Protein AF-A0A962RRS4-F1 (afdb_monomer_lite)

Structure (mmCIF, N/CA/C/O backbone):
data_AF-A0A962RRS4-F1
#
_entry.id   AF-A0A962RRS4-F1
#
loop_
_atom_site.group_PDB
_atom_site.id
_atom_site.type_symbol
_atom_site.label_atom_id
_atom_site.label_alt_id
_atom_site.label_comp_id
_atom_site.label_asym_id
_atom_site.label_entity_id
_atom_site.label_seq_id
_atom_site.pdbx_PDB_ins_code
_atom_site.Cartn_x
_atom_site.Cartn_y
_atom_site.Cartn_z
_atom_site.occupancy
_atom_site.B_iso_or_equiv
_atom_site.auth_seq_id
_atom_site.auth_comp_id
_atom_site.auth_asym_id
_atom_site.auth_atom_id
_atom_site.pdbx_PDB_model_num
ATOM 1 N N . ALA A 1 1 ? 8.622 -6.102 -24.754 1.00 60.25 1 ALA A N 1
ATOM 2 C CA . ALA A 1 1 ? 9.407 -7.177 -24.099 1.00 60.25 1 ALA A CA 1
ATOM 3 C C . ALA A 1 1 ? 9.214 -7.112 -22.580 1.00 60.25 1 ALA A C 1
ATOM 5 O O . ALA A 1 1 ? 8.835 -6.063 -22.080 1.00 60.25 1 ALA A O 1
ATOM 6 N N . VAL A 1 2 ? 9.498 -8.179 -21.816 1.00 66.81 2 VAL A N 1
ATOM 7 C CA . VAL A 1 2 ? 9.375 -8.185 -20.330 1.00 66.81 2 VAL A CA 1
ATOM 8 C C . VAL A 1 2 ? 10.160 -7.038 -19.661 1.00 66.81 2 VAL A C 1
ATOM 10 O O . VAL A 1 2 ? 9.786 -6.560 -18.593 1.00 66.81 2 VAL A O 1
ATOM 13 N N . LYS A 1 3 ? 11.238 -6.567 -20.302 1.00 73.94 3 LYS A N 1
ATOM 14 C CA . LYS A 1 3 ? 12.043 -5.425 -19.851 1.00 73.94 3 LYS A CA 1
ATOM 15 C C . LYS A 1 3 ? 11.255 -4.108 -19.821 1.00 73.94 3 LYS A C 1
ATOM 17 O O . LYS A 1 3 ? 11.404 -3.361 -18.860 1.00 73.94 3 LYS A O 1
ATOM 22 N N . ASP A 1 4 ? 10.403 -3.868 -20.813 1.00 84.94 4 ASP A N 1
ATOM 23 C CA . ASP A 1 4 ? 9.651 -2.613 -20.947 1.00 84.94 4 ASP A CA 1
ATOM 24 C C . ASP A 1 4 ? 8.581 -2.519 -19.854 1.00 84.94 4 ASP A C 1
ATOM 26 O O . ASP A 1 4 ? 8.489 -1.511 -19.161 1.00 84.94 4 ASP A O 1
ATOM 30 N N . ILE A 1 5 ? 7.892 -3.636 -19.589 1.00 85.81 5 ILE A N 1
ATOM 31 C CA . ILE A 1 5 ? 6.904 -3.754 -18.504 1.00 85.81 5 ILE A CA 1
ATOM 32 C C . ILE A 1 5 ? 7.557 -3.461 -17.148 1.00 85.81 5 ILE A C 1
ATOM 34 O O . ILE A 1 5 ? 7.016 -2.722 -16.334 1.00 85.81 5 ILE A O 1
ATOM 38 N N . ARG A 1 6 ? 8.761 -3.985 -16.883 1.00 87.94 6 ARG A N 1
ATOM 39 C CA . ARG A 1 6 ? 9.458 -3.709 -15.613 1.00 87.94 6 ARG A CA 1
ATOM 40 C C . ARG A 1 6 ? 9.825 -2.232 -15.451 1.00 87.94 6 ARG A C 1
ATOM 42 O O . ARG A 1 6 ? 9.772 -1.725 -14.332 1.00 87.94 6 ARG A O 1
ATOM 49 N N . GLN A 1 7 ? 10.212 -1.552 -16.531 1.00 92.12 7 GLN A 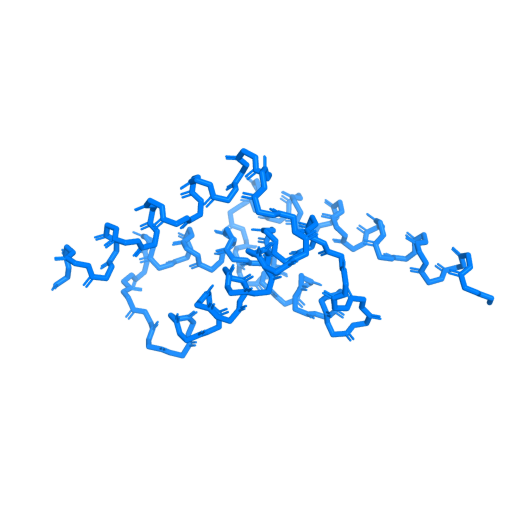N 1
ATOM 50 C CA . GLN A 1 7 ? 10.517 -0.118 -16.499 1.00 92.12 7 GLN A CA 1
ATOM 51 C C . GLN A 1 7 ? 9.258 0.721 -16.280 1.00 92.12 7 GLN A C 1
ATOM 53 O O . GLN A 1 7 ? 9.277 1.645 -15.468 1.00 92.12 7 GLN A O 1
ATOM 58 N N . GLU A 1 8 ? 8.164 0.363 -16.945 1.00 92.50 8 GLU A N 1
ATOM 59 C CA . GLU A 1 8 ? 6.859 0.988 -16.750 1.00 92.50 8 GLU A CA 1
ATOM 60 C C . GLU A 1 8 ? 6.391 0.846 -15.300 1.00 92.50 8 GLU A C 1
ATOM 62 O O . GLU A 1 8 ? 6.068 1.840 -14.655 1.00 92.50 8 GLU A O 1
ATOM 67 N N . ILE A 1 9 ? 6.487 -0.353 -14.725 1.00 93.44 9 ILE A N 1
ATOM 68 C CA . ILE A 1 9 ? 6.107 -0.608 -13.331 1.00 93.44 9 ILE A CA 1
ATOM 69 C C . ILE A 1 9 ? 7.004 0.145 -12.346 1.00 93.44 9 ILE A C 1
ATOM 71 O O . ILE A 1 9 ? 6.519 0.672 -11.345 1.00 93.44 9 ILE A O 1
ATOM 75 N N . ALA A 1 10 ? 8.305 0.259 -12.624 1.00 93.44 10 ALA A N 1
ATOM 76 C CA . ALA A 1 10 ? 9.197 1.093 -11.821 1.00 93.44 10 ALA A CA 1
ATOM 77 C C . ALA A 1 10 ? 8.806 2.580 -11.895 1.00 93.44 10 ALA A C 1
ATOM 79 O O . ALA A 1 10 ? 8.832 3.275 -10.876 1.00 93.44 10 ALA A O 1
ATOM 80 N N . SER A 1 11 ? 8.397 3.059 -13.072 1.00 94.88 11 SER A N 1
ATOM 81 C CA . SER A 1 11 ? 7.860 4.410 -13.243 1.00 94.88 11 SER A CA 1
ATOM 82 C C . SER A 1 11 ? 6.575 4.591 -12.434 1.00 94.88 11 SER A C 1
ATOM 84 O O . SER A 1 11 ? 6.511 5.472 -11.577 1.00 94.88 11 SER A O 1
ATOM 86 N N . MET A 1 12 ? 5.596 3.698 -12.592 1.00 95.94 12 MET A N 1
ATOM 87 C CA . MET A 1 12 ? 4.350 3.709 -11.820 1.00 95.94 12 MET A CA 1
ATOM 88 C C . MET A 1 12 ? 4.622 3.715 -10.313 1.00 95.94 12 MET A C 1
ATOM 90 O O . MET A 1 12 ? 4.032 4.514 -9.588 1.00 95.94 12 MET A O 1
ATOM 94 N N . ASN A 1 13 ? 5.580 2.915 -9.835 1.00 95.62 13 ASN A N 1
ATOM 95 C CA . ASN A 1 13 ? 5.978 2.915 -8.430 1.00 95.62 13 ASN A CA 1
ATOM 96 C C . ASN A 1 13 ? 6.448 4.299 -7.959 1.00 95.62 13 ASN A C 1
ATOM 98 O O . ASN A 1 13 ? 5.998 4.801 -6.929 1.00 95.62 13 ASN A O 1
ATOM 102 N N . ASN A 1 14 ? 7.346 4.929 -8.717 1.00 96.94 14 ASN A N 1
ATOM 103 C CA . ASN A 1 14 ? 7.887 6.245 -8.382 1.00 96.94 14 ASN A CA 1
ATOM 104 C C . ASN A 1 14 ? 6.796 7.323 -8.402 1.00 96.94 14 ASN A C 1
ATOM 106 O O . ASN A 1 14 ? 6.740 8.169 -7.506 1.00 96.94 14 ASN A O 1
ATOM 110 N N . HIS A 1 15 ? 5.901 7.264 -9.390 1.00 96.50 15 HIS A N 1
ATOM 111 C CA . HIS A 1 15 ? 4.747 8.150 -9.492 1.00 96.50 15 HIS A CA 1
ATOM 112 C C . HIS A 1 15 ? 3.797 7.976 -8.299 1.00 96.50 15 HIS A C 1
ATOM 114 O O . HIS A 1 15 ? 3.425 8.970 -7.677 1.00 96.50 15 HIS A O 1
ATOM 120 N N . GLY A 1 16 ? 3.462 6.744 -7.913 1.00 97.00 16 GLY A N 1
ATOM 121 C CA . GLY A 1 16 ? 2.621 6.476 -6.745 1.00 97.00 16 GLY A CA 1
ATOM 122 C C . GLY A 1 16 ? 3.251 6.973 -5.438 1.00 97.00 16 GLY A C 1
ATOM 123 O O . GLY A 1 16 ? 2.581 7.615 -4.629 1.00 97.00 16 GLY A O 1
ATOM 124 N N . VAL A 1 17 ? 4.562 6.773 -5.247 1.00 97.44 17 VAL A N 1
ATOM 125 C CA . VAL A 1 17 ? 5.286 7.280 -4.062 1.00 97.44 17 VAL A CA 1
ATOM 126 C C . VAL A 1 17 ? 5.247 8.806 -4.013 1.00 97.44 17 VAL A C 1
ATOM 128 O O . VAL A 1 17 ? 5.085 9.388 -2.938 1.00 97.44 17 VAL A O 1
ATOM 131 N N . ARG A 1 18 ? 5.367 9.468 -5.167 1.00 98.12 18 ARG A N 1
ATOM 132 C CA . ARG A 1 18 ? 5.222 10.921 -5.263 1.00 98.12 18 ARG A CA 1
ATOM 133 C C . ARG A 1 18 ? 3.815 11.372 -4.858 1.00 98.12 18 ARG A C 1
ATOM 135 O O . ARG A 1 18 ? 3.712 12.283 -4.042 1.00 98.12 18 ARG A O 1
ATOM 142 N N . ARG A 1 19 ? 2.760 10.701 -5.333 1.00 97.88 19 ARG A N 1
ATOM 143 C CA . ARG A 1 19 ? 1.369 11.021 -4.963 1.00 97.88 19 ARG A CA 1
ATOM 144 C C . ARG A 1 19 ? 1.101 10.868 -3.464 1.00 97.88 19 ARG A C 1
ATOM 146 O O . ARG A 1 19 ? 0.493 11.754 -2.874 1.00 97.88 19 ARG A O 1
ATOM 153 N N . ILE A 1 20 ? 1.661 9.841 -2.809 1.00 97.19 20 ILE A N 1
ATOM 154 C CA . ILE A 1 20 ? 1.611 9.721 -1.336 1.00 97.19 20 ILE A CA 1
ATOM 155 C C . ILE A 1 20 ? 2.204 10.965 -0.659 1.00 97.19 20 ILE A C 1
ATOM 157 O O . ILE A 1 20 ? 1.608 11.496 0.278 1.00 97.19 20 ILE A O 1
ATOM 161 N N . ARG A 1 21 ? 3.375 11.432 -1.115 1.00 96.50 21 ARG A N 1
ATOM 162 C CA . ARG A 1 21 ? 4.062 12.603 -0.534 1.00 96.50 21 ARG A CA 1
ATOM 163 C C . ARG A 1 21 ? 3.281 13.899 -0.734 1.00 96.50 21 ARG A C 1
ATOM 165 O O . ARG A 1 21 ? 3.304 14.752 0.143 1.00 96.50 21 ARG A O 1
ATOM 172 N N . GLU A 1 22 ? 2.590 14.023 -1.861 1.00 97.25 22 GLU A N 1
ATOM 173 C CA . GLU A 1 22 ? 1.702 15.149 -2.174 1.00 97.25 22 GLU A CA 1
ATOM 174 C C . GLU A 1 22 ? 0.363 15.066 -1.414 1.00 97.25 22 GLU A C 1
ATOM 176 O O . GLU A 1 22 ? -0.402 16.025 -1.400 1.00 97.25 22 GLU A O 1
ATOM 181 N N . GLY A 1 23 ? 0.081 13.941 -0.746 1.00 96.12 23 GLY A N 1
ATOM 182 C CA . GLY A 1 23 ? -1.165 13.705 -0.018 1.00 96.12 23 GLY A CA 1
ATOM 183 C C . GLY A 1 23 ? -2.329 13.238 -0.895 1.00 96.12 23 GLY A C 1
ATOM 184 O O . GLY A 1 23 ? -3.410 13.006 -0.358 1.00 96.12 23 GLY A O 1
ATOM 185 N N . ASP A 1 24 ? -2.100 13.044 -2.196 1.00 98.00 24 ASP A N 1
ATOM 186 C CA . ASP A 1 24 ? -3.057 12.510 -3.169 1.00 98.00 24 ASP A CA 1
ATOM 187 C C . ASP A 1 24 ? -3.107 10.975 -3.071 1.00 98.00 24 ASP A C 1
ATOM 189 O O . ASP A 1 24 ? -2.515 10.227 -3.858 1.00 98.00 24 ASP A O 1
ATOM 193 N N . LEU A 1 25 ? -3.766 10.495 -2.016 1.00 98.06 25 LEU A N 1
ATOM 194 C CA . LEU A 1 25 ? -3.835 9.069 -1.701 1.00 98.06 25 LEU A CA 1
ATOM 195 C C . LEU A 1 25 ? -4.707 8.295 -2.696 1.00 98.06 25 LEU A C 1
ATOM 197 O O . LEU A 1 25 ? -4.410 7.137 -2.973 1.00 98.06 25 LEU A O 1
ATOM 201 N N . ASP A 1 26 ? -5.725 8.928 -3.278 1.00 98.06 26 ASP A N 1
ATOM 202 C CA . ASP A 1 26 ? -6.586 8.298 -4.281 1.00 98.06 26 ASP A CA 1
ATOM 203 C C . ASP A 1 26 ? -5.823 7.986 -5.567 1.00 98.06 26 ASP A C 1
ATOM 205 O O . ASP A 1 26 ? -5.871 6.853 -6.060 1.00 98.06 26 ASP A O 1
ATOM 209 N N . ALA A 1 27 ? -5.043 8.944 -6.079 1.00 98.12 27 ALA A N 1
ATOM 210 C CA . ALA A 1 27 ? -4.205 8.675 -7.238 1.00 98.12 27 ALA A CA 1
ATOM 211 C C . ALA A 1 27 ? -3.116 7.647 -6.923 1.00 98.12 27 ALA A C 1
ATOM 213 O O . ALA A 1 27 ? -2.841 6.782 -7.753 1.00 98.12 27 ALA A O 1
ATOM 214 N N . ALA A 1 28 ? -2.515 7.701 -5.728 1.00 98.50 28 ALA A N 1
ATOM 215 C CA . ALA A 1 28 ? -1.535 6.703 -5.312 1.00 98.50 28 ALA A CA 1
ATOM 216 C C . ALA A 1 28 ? -2.130 5.285 -5.329 1.00 98.50 28 ALA A C 1
ATOM 218 O O . ALA A 1 28 ? -1.537 4.386 -5.925 1.00 98.50 28 ALA A O 1
ATOM 219 N N . ILE A 1 29 ? -3.309 5.090 -4.728 1.00 98.50 29 ILE A N 1
ATOM 220 C CA . ILE A 1 29 ? -4.004 3.795 -4.689 1.00 98.50 29 ILE A CA 1
ATOM 221 C C . ILE A 1 29 ? -4.294 3.292 -6.105 1.00 98.50 29 ILE A C 1
ATOM 223 O O . ILE A 1 29 ? -4.009 2.134 -6.403 1.00 98.50 29 ILE A O 1
ATOM 227 N N . SER A 1 30 ? -4.798 4.157 -6.990 1.00 98.19 30 SER A N 1
ATOM 228 C CA . SER A 1 30 ? -5.083 3.789 -8.382 1.00 98.19 30 SER A CA 1
ATOM 229 C C . SER A 1 30 ? -3.826 3.349 -9.142 1.00 98.19 30 SER A C 1
ATOM 231 O O . SER A 1 30 ? -3.834 2.316 -9.812 1.00 98.19 30 SER A O 1
ATOM 233 N N . ILE A 1 31 ? -2.722 4.093 -9.008 1.00 98.12 31 ILE A N 1
ATOM 234 C CA . ILE A 1 31 ? -1.454 3.778 -9.681 1.00 98.12 31 ILE A CA 1
ATOM 235 C C . ILE A 1 31 ? -0.876 2.458 -9.160 1.00 98.12 31 ILE A C 1
ATOM 237 O O . ILE A 1 31 ? -0.460 1.610 -9.950 1.00 98.12 31 ILE A O 1
ATOM 241 N N . PHE A 1 32 ? -0.849 2.264 -7.839 1.00 98.25 32 PHE A N 1
ATOM 242 C CA . PHE A 1 32 ? -0.314 1.032 -7.266 1.00 98.25 32 PHE A CA 1
ATOM 243 C C . PHE A 1 32 ? -1.194 -0.182 -7.554 1.00 98.25 32 PHE A C 1
ATOM 245 O O . PHE A 1 32 ? -0.640 -1.248 -7.792 1.00 98.25 32 PHE A O 1
ATOM 252 N N . GLY A 1 33 ? -2.521 -0.028 -7.588 1.00 97.25 33 GLY A N 1
ATOM 253 C CA . GLY A 1 33 ? -3.441 -1.101 -7.972 1.00 97.25 33 GLY A CA 1
ATOM 254 C C . GLY A 1 33 ? -3.166 -1.600 -9.389 1.00 97.25 33 GLY A C 1
ATOM 255 O O . GLY A 1 33 ? -2.904 -2.781 -9.581 1.00 97.25 33 GLY A O 1
ATOM 256 N N . GLN A 1 34 ? -3.074 -0.686 -10.360 1.00 96.88 34 GLN A N 1
ATOM 257 C CA . GLN A 1 34 ? -2.731 -1.044 -11.743 1.00 96.88 34 GLN A CA 1
ATOM 258 C C . GLN A 1 34 ? -1.363 -1.738 -11.841 1.00 96.88 34 GLN A C 1
ATOM 260 O O . GLN A 1 34 ? -1.199 -2.715 -12.571 1.00 96.88 34 GLN A O 1
ATOM 265 N N . ALA A 1 35 ? -0.370 -1.260 -11.085 1.00 96.56 35 ALA A N 1
ATOM 266 C CA . ALA A 1 35 ? 0.947 -1.888 -11.060 1.00 96.56 35 ALA A CA 1
ATOM 267 C C . ALA A 1 35 ? 0.926 -3.279 -10.395 1.00 96.56 35 ALA A C 1
ATOM 269 O O . ALA A 1 35 ? 1.680 -4.165 -10.804 1.00 96.56 35 ALA A O 1
ATOM 270 N N . ALA A 1 36 ? 0.087 -3.475 -9.374 1.00 96.69 36 ALA A N 1
ATOM 271 C CA . ALA A 1 36 ? -0.070 -4.750 -8.682 1.00 96.69 36 ALA A CA 1
ATOM 272 C C . ALA A 1 36 ? -0.761 -5.781 -9.579 1.00 96.69 36 ALA A C 1
ATOM 274 O O . ALA A 1 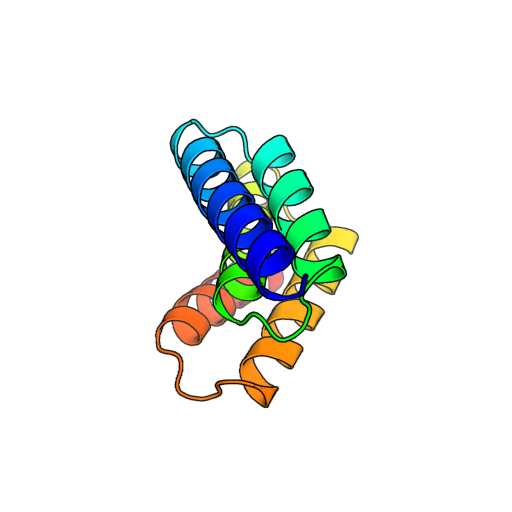36 ? -0.323 -6.927 -9.626 1.00 96.69 36 ALA A O 1
ATOM 275 N N . ASP A 1 37 ? -1.765 -5.363 -10.351 1.00 95.38 37 ASP A N 1
ATOM 276 C CA . ASP A 1 37 ? -2.449 -6.220 -11.322 1.00 95.38 37 ASP A CA 1
ATOM 277 C C . ASP A 1 37 ? -1.497 -6.674 -12.439 1.00 95.38 37 ASP A C 1
ATOM 279 O O . ASP A 1 37 ? -1.484 -7.843 -12.827 1.00 95.38 37 ASP A O 1
ATOM 283 N N . ALA A 1 38 ? -0.642 -5.769 -12.926 1.00 94.94 38 ALA A N 1
ATOM 284 C CA . ALA A 1 38 ? 0.337 -6.074 -13.967 1.00 94.94 38 ALA A CA 1
ATOM 285 C C . ALA A 1 38 ? 1.520 -6.926 -13.464 1.00 94.94 38 ALA A C 1
ATOM 287 O O . ALA A 1 38 ? 2.085 -7.724 -14.217 1.00 94.94 38 ALA A O 1
ATOM 288 N N . MET A 1 39 ? 1.926 -6.765 -12.200 1.00 94.19 39 MET A N 1
ATOM 289 C CA . MET A 1 39 ? 3.024 -7.517 -11.585 1.00 94.19 39 MET A CA 1
ATOM 290 C C . MET A 1 39 ? 2.684 -7.950 -10.150 1.00 94.19 39 MET A C 1
ATOM 292 O O . MET A 1 39 ? 3.294 -7.453 -9.197 1.00 94.19 39 MET A O 1
ATOM 296 N N . PRO A 1 40 ? 1.808 -8.955 -9.966 1.00 94.12 40 PRO A N 1
ATOM 297 C CA . PRO A 1 40 ? 1.352 -9.364 -8.635 1.00 94.12 40 PRO A CA 1
ATOM 298 C C . PRO A 1 40 ? 2.504 -9.877 -7.756 1.00 94.12 40 PRO A C 1
ATOM 300 O O . PRO A 1 40 ? 2.515 -9.700 -6.540 1.00 94.12 40 PRO A O 1
ATOM 303 N N . GLY A 1 41 ? 3.545 -10.463 -8.350 1.00 95.25 41 GLY A N 1
ATOM 304 C CA . GLY A 1 41 ? 4.738 -10.905 -7.619 1.00 95.25 41 GLY A CA 1
ATOM 305 C C . GLY A 1 41 ? 5.625 -9.777 -7.070 1.00 95.25 41 GLY A C 1
ATOM 306 O O . GLY A 1 41 ? 6.627 -10.066 -6.421 1.00 95.25 41 GLY A O 1
ATOM 307 N N . ASN A 1 42 ? 5.323 -8.501 -7.339 1.00 96.44 42 ASN A N 1
ATOM 308 C CA . ASN A 1 42 ? 6.166 -7.386 -6.920 1.00 96.44 42 ASN A CA 1
ATOM 309 C C . ASN A 1 42 ? 5.827 -6.921 -5.496 1.00 96.44 42 ASN A C 1
ATOM 311 O O . ASN A 1 42 ? 4.962 -6.072 -5.278 1.00 96.44 42 ASN A O 1
ATOM 315 N N . THR A 1 43 ? 6.581 -7.430 -4.522 1.00 97.06 43 THR A N 1
ATOM 316 C CA . THR A 1 43 ? 6.427 -7.089 -3.101 1.00 97.06 43 THR A CA 1
ATOM 317 C C . THR A 1 43 ? 6.467 -5.585 -2.820 1.00 97.06 43 THR A C 1
ATOM 319 O O . THR A 1 43 ? 5.703 -5.104 -1.988 1.00 97.06 43 THR A O 1
ATOM 322 N N . THR A 1 44 ? 7.307 -4.813 -3.518 1.00 97.12 44 THR A N 1
ATOM 323 C CA . THR A 1 44 ? 7.400 -3.359 -3.295 1.00 97.12 44 THR A CA 1
ATOM 324 C C . THR A 1 44 ? 6.124 -2.635 -3.722 1.00 97.12 44 THR A C 1
ATOM 326 O O . THR A 1 44 ? 5.670 -1.746 -3.004 1.00 97.12 44 THR A O 1
ATOM 329 N N . ILE A 1 45 ? 5.520 -3.033 -4.844 1.00 97.88 45 ILE A N 1
ATOM 330 C CA . ILE A 1 45 ? 4.237 -2.476 -5.288 1.00 97.88 45 ILE A CA 1
ATOM 331 C C . ILE A 1 45 ? 3.130 -2.831 -4.293 1.00 97.88 45 ILE A C 1
ATOM 333 O O . ILE A 1 45 ? 2.419 -1.937 -3.843 1.00 97.88 45 ILE A O 1
ATOM 337 N N . ASN A 1 46 ? 3.041 -4.099 -3.882 1.00 98.31 46 ASN A N 1
ATOM 338 C CA . ASN A 1 46 ? 2.028 -4.558 -2.926 1.00 98.31 46 ASN A CA 1
ATOM 339 C C . ASN A 1 46 ? 2.132 -3.819 -1.581 1.00 98.31 46 ASN A C 1
ATOM 341 O O . ASN A 1 46 ? 1.124 -3.394 -1.019 1.00 98.31 46 ASN A O 1
ATOM 345 N N . LEU A 1 47 ? 3.355 -3.613 -1.077 1.00 98.44 47 LEU A N 1
ATOM 346 C CA . LEU A 1 47 ? 3.600 -2.838 0.144 1.00 98.44 47 LEU A CA 1
ATOM 347 C C . LEU A 1 47 ? 3.139 -1.387 -0.002 1.00 98.44 47 LEU A C 1
ATOM 349 O O . LEU A 1 47 ? 2.524 -0.837 0.912 1.00 98.44 47 LEU A O 1
ATOM 353 N N . ASN A 1 48 ? 3.428 -0.762 -1.143 1.00 98.38 48 ASN A N 1
ATOM 354 C CA . ASN A 1 48 ? 3.058 0.625 -1.386 1.00 98.38 48 ASN A CA 1
ATOM 355 C C . ASN A 1 48 ? 1.547 0.802 -1.605 1.00 98.38 48 ASN A C 1
ATOM 357 O O . ASN A 1 48 ? 0.987 1.779 -1.105 1.00 98.38 48 ASN A O 1
ATOM 361 N N . ALA A 1 49 ? 0.883 -0.157 -2.256 1.00 98.56 49 ALA A N 1
ATOM 362 C CA . ALA A 1 49 ? -0.573 -0.209 -2.363 1.00 98.56 49 ALA A CA 1
ATOM 363 C C . ALA A 1 49 ? -1.214 -0.276 -0.970 1.00 98.56 49 ALA A C 1
ATOM 365 O O . ALA A 1 49 ? -2.005 0.595 -0.605 1.00 98.56 49 ALA A O 1
ATOM 366 N N . ALA A 1 50 ? -0.796 -1.250 -0.152 1.00 98.56 50 ALA A N 1
ATOM 367 C CA . ALA A 1 50 ? -1.293 -1.416 1.210 1.00 98.56 50 ALA A CA 1
ATOM 368 C C . ALA A 1 50 ? -1.056 -0.160 2.062 1.00 98.56 50 ALA A C 1
ATOM 370 O O . ALA A 1 50 ? -1.958 0.307 2.756 1.00 98.56 50 ALA A O 1
ATOM 371 N N . ARG A 1 51 ? 0.135 0.442 1.961 1.00 98.38 51 ARG A N 1
ATOM 372 C CA . ARG A 1 51 ? 0.475 1.684 2.662 1.00 98.38 51 ARG A CA 1
ATOM 373 C C . ARG A 1 51 ? -0.413 2.855 2.254 1.00 98.38 51 ARG A C 1
ATOM 375 O O . ARG A 1 51 ? -0.890 3.562 3.135 1.00 98.38 51 ARG A O 1
ATOM 382 N N . ALA A 1 52 ? -0.638 3.073 0.959 1.00 98.56 52 ALA A N 1
ATOM 383 C CA . ALA A 1 52 ? -1.500 4.157 0.489 1.00 98.56 52 ALA A CA 1
ATOM 384 C C . ALA A 1 52 ? -2.933 4.005 1.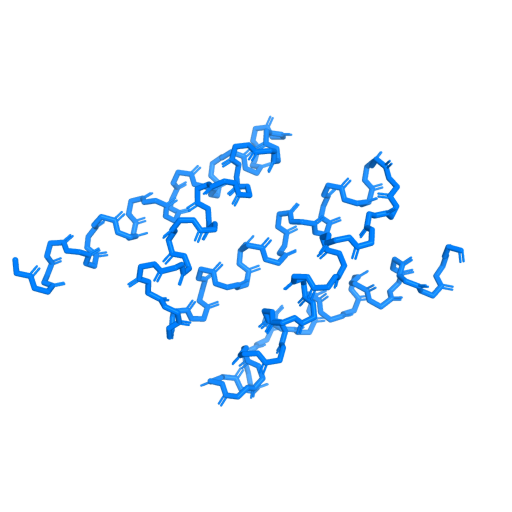028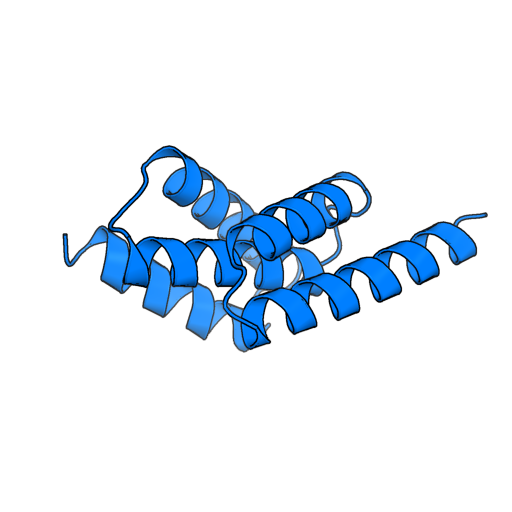 1.00 98.56 52 ALA A C 1
ATOM 386 O O . ALA A 1 52 ? -3.530 4.977 1.490 1.00 98.56 52 ALA A O 1
ATOM 387 N N . MET A 1 53 ? -3.447 2.771 1.041 1.00 98.75 53 MET A N 1
ATOM 388 C CA . MET A 1 53 ? -4.774 2.463 1.571 1.00 98.75 53 MET A CA 1
ATOM 389 C C . MET A 1 53 ? -4.874 2.695 3.085 1.00 98.75 53 MET A C 1
ATOM 391 O O . MET A 1 53 ? -5.827 3.321 3.542 1.00 98.75 53 MET A O 1
ATOM 395 N N . ILE A 1 54 ? -3.878 2.248 3.855 1.00 98.50 54 ILE A N 1
ATOM 396 C CA . ILE A 1 54 ? -3.793 2.488 5.306 1.00 98.50 54 ILE A CA 1
ATOM 397 C C . ILE A 1 54 ? -3.790 3.987 5.603 1.00 98.50 54 ILE A C 1
ATOM 399 O O . ILE A 1 54 ? -4.622 4.448 6.376 1.00 98.50 54 ILE A O 1
ATOM 403 N N . LEU A 1 55 ? -2.925 4.760 4.938 1.00 98.19 55 LEU A N 1
ATOM 404 C CA . LEU A 1 55 ? -2.846 6.211 5.137 1.00 98.19 55 LEU A CA 1
ATOM 405 C C . LEU A 1 55 ? -4.177 6.910 4.826 1.00 98.19 55 LEU A C 1
ATOM 407 O O . LEU A 1 55 ? -4.520 7.901 5.469 1.00 98.19 55 LEU A O 1
ATOM 411 N N . LYS A 1 56 ? -4.937 6.417 3.840 1.00 98.31 56 LYS A N 1
ATOM 412 C CA . LYS A 1 56 ? -6.250 6.984 3.507 1.00 98.31 56 LYS A CA 1
ATOM 413 C C . LYS A 1 56 ? -7.261 6.675 4.606 1.00 98.31 56 LYS A C 1
ATOM 415 O O . LYS A 1 56 ? -7.976 7.579 5.031 1.00 98.31 56 LYS A O 1
ATOM 420 N N . MET A 1 57 ? -7.280 5.440 5.103 1.00 98.06 57 MET A N 1
ATOM 421 C CA . MET A 1 57 ? -8.164 5.044 6.203 1.00 98.06 57 MET A CA 1
ATOM 422 C C . MET A 1 57 ? -7.821 5.756 7.519 1.00 98.06 57 MET A C 1
ATOM 424 O O . MET A 1 57 ? -8.728 6.142 8.248 1.00 98.06 57 MET A O 1
ATOM 428 N N . GLU A 1 58 ? -6.541 6.026 7.796 1.00 96.25 58 GLU A N 1
ATOM 429 C CA . GLU A 1 58 ? -6.120 6.849 8.943 1.00 96.25 58 GLU A CA 1
ATOM 430 C C . GLU A 1 58 ? -6.686 8.279 8.881 1.00 96.25 58 GLU A C 1
ATOM 432 O O . GLU A 1 58 ? -6.962 8.875 9.919 1.00 96.25 58 GLU A O 1
ATOM 437 N N . ARG A 1 59 ? -6.880 8.839 7.678 1.00 95.94 59 ARG A N 1
ATOM 438 C CA . ARG A 1 59 ? -7.384 10.211 7.486 1.00 95.94 59 ARG A CA 1
ATOM 439 C C . ARG A 1 59 ? -8.902 10.311 7.389 1.00 95.94 59 ARG A C 1
ATOM 441 O O . ARG A 1 59 ? -9.467 11.317 7.808 1.00 95.94 59 ARG A O 1
ATOM 448 N N . HIS A 1 60 ? -9.546 9.319 6.783 1.00 95.88 60 HIS A N 1
ATOM 449 C CA . HIS A 1 60 ? -10.954 9.401 6.382 1.00 95.88 60 HIS A CA 1
ATOM 450 C C . HIS A 1 60 ? -11.857 8.388 7.092 1.00 95.88 60 HIS A C 1
ATOM 452 O O . HIS A 1 60 ? -13.064 8.386 6.865 1.00 95.88 60 HIS A O 1
ATOM 458 N N . GLY A 1 61 ? -11.288 7.562 7.969 1.00 95.69 61 GLY A N 1
ATOM 459 C CA . GLY A 1 61 ? -11.992 6.485 8.645 1.00 95.69 61 GLY A CA 1
ATOM 460 C C . GLY A 1 61 ? -11.867 5.151 7.914 1.00 95.69 61 GLY A C 1
ATOM 461 O O . GLY A 1 61 ? -11.448 5.065 6.756 1.00 95.69 61 GLY A O 1
ATOM 462 N N . LEU A 1 62 ? -12.213 4.087 8.634 1.00 95.94 62 LEU A N 1
ATOM 463 C CA . LEU A 1 62 ? -12.085 2.720 8.153 1.00 95.94 62 LEU A CA 1
ATOM 464 C C . LEU A 1 62 ? -13.033 2.456 6.973 1.00 95.94 62 LEU A C 1
ATOM 466 O O . LEU A 1 62 ? -14.249 2.595 7.093 1.00 95.94 62 LEU A O 1
ATOM 470 N N . ASP A 1 63 ? -12.475 1.986 5.860 1.00 97.19 63 ASP A N 1
ATOM 471 C CA . ASP A 1 63 ? -13.236 1.511 4.707 1.00 97.19 63 ASP A CA 1
ATOM 472 C C . ASP A 1 63 ? -13.145 -0.019 4.624 1.00 97.19 63 ASP A C 1
ATOM 474 O O . ASP A 1 63 ? -12.056 -0.603 4.642 1.00 97.19 63 ASP A O 1
ATOM 478 N N . LYS A 1 64 ? -14.298 -0.695 4.552 1.00 96.31 64 LYS A N 1
ATOM 479 C CA . LYS A 1 64 ? -14.361 -2.166 4.579 1.00 96.31 64 LYS A CA 1
ATOM 480 C C . LYS A 1 64 ? -13.753 -2.807 3.331 1.00 96.31 64 LYS A C 1
ATOM 482 O O . LYS A 1 64 ? -13.109 -3.847 3.451 1.00 96.31 64 LYS A O 1
ATOM 487 N N . ALA A 1 65 ? -13.947 -2.211 2.156 1.00 97.25 65 ALA A N 1
ATOM 488 C CA . ALA A 1 65 ? -13.429 -2.751 0.903 1.00 97.25 65 ALA A CA 1
ATOM 489 C C . ALA A 1 65 ? -11.905 -2.594 0.844 1.00 97.25 65 ALA A C 1
ATOM 491 O O . ALA A 1 65 ? -11.190 -3.564 0.594 1.00 97.25 65 ALA A O 1
ATOM 492 N N . MET A 1 66 ? -11.397 -1.413 1.198 1.00 97.88 66 MET A N 1
ATOM 493 C CA . MET A 1 66 ? -9.961 -1.167 1.319 1.00 97.88 66 MET A CA 1
ATOM 494 C C . MET A 1 66 ? -9.325 -2.056 2.390 1.00 97.88 66 MET A C 1
ATOM 496 O O . MET A 1 66 ? -8.228 -2.572 2.194 1.00 97.88 66 MET A O 1
ATOM 500 N N . SER A 1 67 ? -10.021 -2.301 3.501 1.00 98.25 67 SER A N 1
ATOM 501 C CA . SER A 1 67 ? -9.543 -3.215 4.542 1.00 98.25 67 SER A CA 1
ATOM 502 C C . SER A 1 67 ? -9.363 -4.645 4.031 1.00 98.25 67 SER A C 1
ATOM 504 O O . SER A 1 67 ? -8.399 -5.308 4.413 1.00 98.25 67 SER A O 1
ATOM 506 N N . LEU A 1 68 ? -10.260 -5.135 3.170 1.00 98.25 68 LEU A N 1
ATOM 507 C CA . LEU A 1 68 ? -10.100 -6.445 2.532 1.00 98.25 68 LEU A CA 1
ATOM 508 C C . LEU A 1 68 ? -8.878 -6.450 1.605 1.00 98.25 68 LEU A C 1
ATOM 510 O O . LEU A 1 68 ? -8.020 -7.317 1.742 1.00 98.25 68 LEU A O 1
ATOM 514 N N . GLN A 1 69 ? -8.722 -5.423 0.768 1.00 98.25 69 GLN A N 1
ATOM 515 C CA . GLN A 1 69 ? -7.573 -5.316 -0.138 1.00 98.25 69 GLN A CA 1
ATOM 516 C C . GLN A 1 69 ? -6.232 -5.255 0.608 1.00 98.25 69 GLN A C 1
ATOM 518 O O . GLN A 1 69 ? -5.271 -5.918 0.221 1.00 98.25 69 GLN A O 1
ATOM 523 N N . VAL A 1 70 ? -6.150 -4.515 1.720 1.00 98.62 70 VAL A N 1
ATOM 524 C CA . VAL A 1 70 ? -4.935 -4.474 2.552 1.00 98.62 70 VAL A CA 1
ATOM 525 C C . VAL A 1 70 ? -4.609 -5.857 3.125 1.00 98.62 70 VAL A C 1
ATOM 527 O O . VAL A 1 70 ? -3.437 -6.240 3.146 1.00 98.62 70 VAL A O 1
ATOM 530 N N . ARG A 1 71 ? -5.613 -6.639 3.548 1.00 98.50 71 ARG A N 1
ATOM 531 C CA . ARG A 1 71 ? -5.399 -8.024 4.011 1.00 98.50 71 ARG A CA 1
ATOM 532 C C . ARG A 1 71 ? -4.829 -8.903 2.907 1.00 98.50 71 ARG A C 1
ATOM 534 O O . ARG A 1 71 ? -3.895 -9.657 3.182 1.00 98.50 71 ARG A O 1
ATOM 541 N N . ASP A 1 72 ? -5.344 -8.774 1.690 1.00 98.31 72 ASP A N 1
ATOM 542 C CA . ASP A 1 72 ? -4.875 -9.546 0.540 1.00 98.31 72 ASP A CA 1
ATOM 543 C C . ASP A 1 72 ? -3.419 -9.209 0.203 1.00 98.31 72 ASP A C 1
ATOM 545 O O . ASP A 1 72 ? -2.588 -10.114 0.078 1.00 98.31 72 ASP A O 1
ATOM 549 N N . TYR A 1 73 ? -3.063 -7.919 0.183 1.00 98.50 73 TYR A N 1
ATOM 550 C CA . TYR A 1 73 ? -1.675 -7.494 -0.001 1.00 98.50 73 TYR A CA 1
ATOM 551 C C . TYR A 1 73 ? -0.760 -8.021 1.107 1.00 98.50 73 TYR A C 1
ATOM 553 O O . TYR A 1 73 ? 0.290 -8.589 0.805 1.00 98.50 73 TYR A O 1
ATOM 561 N N . ILE A 1 74 ? -1.149 -7.899 2.382 1.00 98.50 74 ILE A N 1
ATOM 562 C CA . ILE A 1 74 ? -0.376 -8.438 3.515 1.00 98.50 74 ILE A CA 1
ATOM 563 C C . ILE A 1 74 ? -0.169 -9.948 3.357 1.00 98.50 74 ILE A C 1
ATOM 565 O O . ILE A 1 74 ? 0.948 -10.435 3.542 1.00 98.50 74 ILE A O 1
ATOM 569 N N . ALA A 1 75 ? -1.218 -10.699 3.015 1.00 98.12 75 ALA A N 1
ATOM 570 C CA . ALA A 1 75 ? -1.135 -12.143 2.819 1.00 98.12 75 ALA A CA 1
ATOM 571 C C . ALA A 1 75 ? -0.186 -12.498 1.666 1.00 98.12 7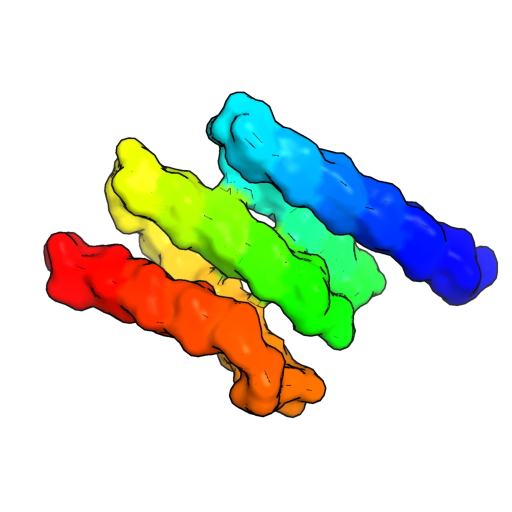5 ALA A C 1
ATOM 573 O O . ALA A 1 75 ? 0.631 -13.411 1.785 1.00 98.12 75 ALA A O 1
ATOM 574 N N . GLN A 1 76 ? -0.241 -11.749 0.568 1.00 97.50 76 GLN A N 1
ATOM 575 C CA . GLN A 1 76 ? 0.641 -11.936 -0.575 1.00 97.50 76 GLN A CA 1
ATOM 576 C C . GLN A 1 76 ? 2.102 -11.628 -0.241 1.00 97.50 76 GLN A C 1
ATOM 578 O O . GLN A 1 76 ? 2.975 -12.433 -0.564 1.00 97.50 76 GLN A O 1
ATOM 583 N N . ILE A 1 77 ? 2.372 -10.524 0.456 1.00 98.12 77 ILE A N 1
ATOM 584 C CA . ILE A 1 77 ? 3.723 -10.150 0.892 1.00 98.12 77 ILE A CA 1
ATOM 585 C C . ILE A 1 77 ? 4.278 -11.199 1.859 1.00 98.12 77 ILE A C 1
ATOM 587 O O . ILE A 1 77 ? 5.405 -11.639 1.671 1.00 98.12 77 ILE A O 1
ATOM 591 N N . LYS A 1 78 ? 3.477 -11.680 2.820 1.00 97.94 78 LYS A N 1
ATOM 592 C CA . LYS A 1 78 ? 3.869 -12.770 3.733 1.00 97.94 78 LYS A CA 1
ATOM 593 C C . LYS A 1 78 ? 4.305 -14.036 2.996 1.00 97.94 78 LYS A C 1
ATOM 595 O O . LYS A 1 78 ? 5.236 -14.695 3.440 1.00 97.94 78 LYS A O 1
ATOM 600 N N . ARG A 1 79 ? 3.648 -14.381 1.882 1.00 97.69 79 ARG A N 1
ATOM 601 C CA . ARG A 1 79 ? 4.032 -15.542 1.060 1.00 97.69 79 ARG A CA 1
ATOM 602 C C . ARG A 1 79 ? 5.307 -15.302 0.252 1.00 97.69 79 ARG A C 1
ATOM 604 O O . ARG A 1 79 ? 6.081 -16.232 0.074 1.00 97.69 79 ARG A O 1
ATOM 611 N N . LEU A 1 80 ? 5.489 -14.095 -0.283 1.00 97.00 80 LEU A N 1
ATOM 612 C CA . LEU A 1 80 ? 6.581 -13.777 -1.212 1.00 97.00 80 LEU A CA 1
ATOM 613 C C . LEU A 1 80 ? 7.881 -13.369 -0.508 1.00 97.00 80 LEU A C 1
ATOM 615 O O . LEU A 1 80 ? 8.964 -13.674 -0.996 1.00 97.00 80 LEU A O 1
ATOM 619 N N . ALA A 1 81 ? 7.774 -12.641 0.600 1.00 96.81 81 ALA A N 1
ATOM 620 C CA . ALA A 1 81 ? 8.891 -12.075 1.346 1.00 96.81 81 ALA A CA 1
ATOM 621 C C . ALA A 1 81 ? 8.510 -11.924 2.834 1.00 96.81 81 ALA A C 1
ATOM 623 O O . ALA A 1 81 ? 8.278 -10.805 3.301 1.00 96.81 81 ALA A O 1
ATOM 624 N N . PRO A 1 82 ? 8.415 -13.038 3.586 1.00 96.19 82 PRO A N 1
ATOM 625 C CA . PRO A 1 82 ? 8.021 -13.015 4.998 1.00 96.19 82 PRO A CA 1
ATOM 626 C C . PRO A 1 82 ? 8.949 -12.162 5.876 1.00 96.19 82 PRO A C 1
ATOM 628 O O . PRO A 1 82 ? 8.481 -11.572 6.847 1.00 96.19 82 PRO A O 1
ATOM 631 N N . ASP A 1 83 ? 10.225 -12.045 5.497 1.00 96.31 83 ASP A N 1
ATOM 632 C CA . ASP A 1 83 ? 11.252 -11.306 6.242 1.00 96.31 83 ASP A CA 1
ATOM 633 C C . ASP A 1 83 ? 11.392 -9.831 5.806 1.00 96.31 83 ASP A C 1
ATOM 635 O O . ASP A 1 83 ? 12.310 -9.131 6.241 1.00 96.31 83 ASP A O 1
ATOM 639 N N . ASP A 1 84 ? 10.511 -9.319 4.933 1.00 96.62 84 ASP A N 1
ATOM 640 C CA . ASP A 1 84 ? 10.542 -7.905 4.542 1.00 96.62 84 ASP A CA 1
ATOM 641 C C . ASP A 1 84 ? 10.160 -7.022 5.738 1.00 96.62 84 ASP A C 1
ATOM 643 O O . ASP A 1 84 ? 9.001 -6.955 6.142 1.00 96.62 84 ASP A O 1
ATOM 647 N N . HIS A 1 85 ? 11.131 -6.294 6.292 1.00 95.06 85 HIS A N 1
ATOM 648 C CA . HIS A 1 85 ? 10.932 -5.420 7.454 1.00 95.06 85 HIS A CA 1
ATOM 649 C C . HIS A 1 85 ? 9.772 -4.414 7.296 1.00 95.06 85 HIS A C 1
ATOM 651 O O . HIS A 1 85 ? 9.161 -4.013 8.287 1.00 95.06 85 HIS A O 1
ATOM 657 N N . ARG A 1 86 ? 9.417 -4.015 6.065 1.00 96.62 86 ARG A N 1
ATOM 658 C CA . ARG A 1 86 ? 8.308 -3.080 5.797 1.00 96.62 86 ARG A CA 1
ATOM 659 C C . ARG A 1 86 ? 6.940 -3.717 6.041 1.00 96.62 86 ARG A C 1
ATOM 661 O O . ARG A 1 86 ? 5.972 -3.000 6.292 1.00 96.62 86 ARG A O 1
ATOM 668 N N . LEU A 1 87 ? 6.851 -5.047 6.002 1.00 97.44 87 LEU A N 1
ATOM 669 C CA . LEU A 1 87 ? 5.635 -5.794 6.322 1.00 97.44 87 LEU A CA 1
ATOM 670 C C . LEU A 1 87 ? 5.192 -5.561 7.769 1.00 97.44 87 LEU A C 1
ATOM 672 O O . LEU A 1 87 ? 3.988 -5.518 8.034 1.00 97.44 87 LEU A O 1
ATOM 676 N N . HIS A 1 88 ? 6.146 -5.383 8.689 1.00 96.38 88 HIS A N 1
ATOM 677 C CA . HIS A 1 88 ? 5.844 -5.072 10.082 1.00 96.38 88 HIS A CA 1
ATOM 678 C C . HIS A 1 88 ? 5.047 -3.770 10.186 1.00 96.38 88 HIS A C 1
ATOM 680 O O . HIS A 1 88 ? 3.960 -3.777 10.755 1.00 96.38 88 HIS A O 1
ATOM 686 N N . TRP A 1 89 ? 5.519 -2.703 9.531 1.00 96.62 89 TRP A N 1
ATOM 687 C CA . TRP A 1 89 ? 4.834 -1.408 9.516 1.00 96.62 89 TRP A CA 1
ATOM 688 C C . TRP A 1 89 ? 3.401 -1.521 8.976 1.00 96.62 89 TRP A C 1
ATOM 690 O O . TRP A 1 89 ? 2.458 -1.065 9.620 1.00 96.62 89 TRP A O 1
ATOM 700 N N . VAL A 1 90 ? 3.217 -2.179 7.823 1.00 97.94 90 VAL A N 1
ATOM 701 C CA . VAL A 1 90 ? 1.888 -2.347 7.203 1.00 97.94 90 VAL A CA 1
ATOM 702 C C . VAL A 1 90 ? 0.955 -3.145 8.117 1.00 97.94 90 VAL A C 1
ATOM 704 O O . VAL A 1 90 ? -0.201 -2.770 8.298 1.00 97.94 90 VAL A O 1
ATOM 707 N N . THR A 1 91 ? 1.449 -4.229 8.717 1.00 98.00 91 THR A N 1
ATOM 708 C CA . THR A 1 91 ? 0.641 -5.085 9.596 1.00 98.00 91 THR A CA 1
ATOM 709 C C . THR A 1 91 ? 0.262 -4.360 10.885 1.00 98.00 91 THR A C 1
ATOM 711 O O . THR A 1 91 ? -0.898 -4.410 11.285 1.00 98.00 91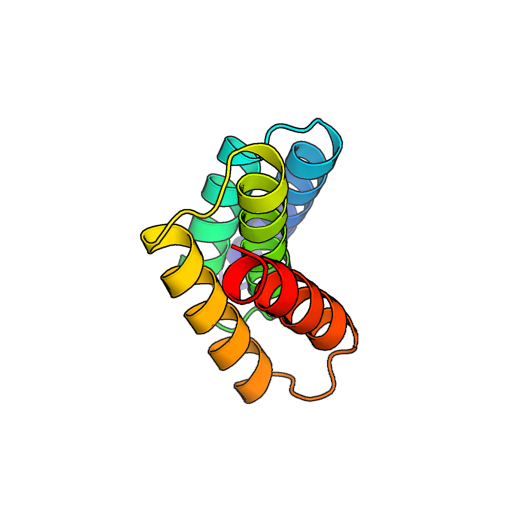 THR A O 1
ATOM 714 N N . GLU A 1 92 ? 1.211 -3.670 11.515 1.00 97.25 92 GLU A N 1
ATOM 715 C CA . GLU A 1 92 ? 0.998 -2.952 12.772 1.00 97.25 92 GLU A CA 1
ATOM 716 C C . GLU A 1 92 ? -0.018 -1.815 12.602 1.00 97.25 92 GLU A C 1
ATOM 718 O O . GLU A 1 92 ? -0.992 -1.736 13.352 1.00 97.25 92 GLU A O 1
ATOM 723 N N . HIS A 1 93 ? 0.167 -0.958 11.595 1.00 97.50 93 HIS A N 1
ATOM 724 C CA . HIS A 1 93 ? -0.744 0.158 11.341 1.00 97.50 93 HIS A CA 1
ATOM 725 C C . HIS A 1 93 ? -2.140 -0.323 10.941 1.00 97.50 93 HIS A C 1
ATOM 727 O O . HIS A 1 93 ? -3.144 0.186 11.441 1.00 97.50 93 HIS A O 1
ATOM 733 N N . PHE A 1 94 ? -2.226 -1.354 10.099 1.00 98.06 94 PHE A N 1
ATOM 734 C CA . PHE A 1 94 ? -3.517 -1.921 9.730 1.00 98.06 94 PHE A CA 1
ATOM 735 C C . PHE A 1 94 ? -4.235 -2.562 10.925 1.00 98.06 94 PHE A C 1
ATOM 737 O O . PHE A 1 94 ? -5.443 -2.393 11.087 1.00 98.06 94 PHE A O 1
ATOM 744 N N . GLN A 1 95 ? -3.507 -3.259 11.800 1.00 97.19 95 GLN A N 1
ATOM 745 C CA . GLN A 1 95 ? -4.080 -3.828 13.016 1.00 97.19 95 GLN A CA 1
ATOM 746 C C . GLN A 1 95 ? -4.616 -2.738 13.952 1.00 97.19 95 GLN A C 1
ATOM 748 O O . GLN A 1 95 ? -5.719 -2.891 14.474 1.00 97.19 95 GLN A O 1
ATOM 753 N N . LYS A 1 96 ? -3.883 -1.631 14.129 1.00 95.56 96 LYS A N 1
ATOM 754 C CA . LYS A 1 96 ? -4.349 -0.477 14.916 1.00 95.56 96 LYS A CA 1
ATOM 755 C C . LYS A 1 96 ? -5.648 0.105 14.360 1.00 95.56 96 LYS A C 1
ATOM 757 O O . LYS A 1 96 ? -6.561 0.352 15.137 1.00 95.56 96 LYS A O 1
ATOM 762 N N . LEU A 1 97 ? -5.759 0.262 13.039 1.00 95.00 97 LEU A N 1
ATOM 763 C CA . LEU A 1 97 ? -6.984 0.750 12.395 1.00 95.00 97 LEU A CA 1
ATOM 764 C C . LEU A 1 97 ? -8.186 -0.160 12.664 1.00 95.00 97 LEU A C 1
ATOM 766 O O . LEU A 1 97 ? -9.251 0.318 13.036 1.00 95.00 97 LEU A O 1
ATOM 770 N N . VAL A 1 98 ? -8.022 -1.471 12.484 1.00 94.19 98 VAL A N 1
ATOM 771 C CA . VAL A 1 98 ? -9.141 -2.420 12.586 1.00 94.19 98 VAL A CA 1
ATOM 772 C C . VAL A 1 98 ? -9.562 -2.677 14.035 1.00 94.19 98 VAL A C 1
ATOM 774 O O . VAL A 1 98 ? -10.736 -2.935 14.277 1.00 94.19 98 VAL A O 1
ATOM 777 N N . LEU A 1 99 ? -8.626 -2.646 14.988 1.00 90.06 99 LEU A N 1
ATOM 778 C CA . LEU A 1 99 ? -8.917 -2.891 16.407 1.00 90.06 99 LEU A CA 1
ATOM 779 C C . LEU A 1 99 ? -9.260 -1.619 17.191 1.00 90.06 99 LEU A C 1
ATOM 781 O O . LEU A 1 99 ? -9.851 -1.718 18.260 1.00 90.06 99 LEU A O 1
ATOM 785 N N . GLY A 1 100 ? -8.842 -0.450 16.701 1.00 74.88 100 GLY A N 1
ATOM 786 C CA . GLY A 1 100 ? -9.070 0.850 17.334 1.00 74.88 100 GLY A CA 1
ATOM 787 C C . GLY A 1 100 ? -10.307 1.599 16.829 1.00 74.88 100 GLY A C 1
ATOM 788 O O . GLY A 1 100 ? -10.442 2.776 17.156 1.00 74.88 100 GLY A O 1
ATOM 789 N N . SER A 1 101 ? -11.157 0.948 16.024 1.00 55.94 101 SER A N 1
ATOM 790 C CA . SER A 1 101 ? -12.433 1.481 15.518 1.00 55.94 101 SER A CA 1
ATOM 791 C C . SER A 1 101 ? -13.619 0.950 16.314 1.00 55.94 101 SER A C 1
ATOM 793 O O . SER A 1 101 ? -13.652 -0.281 16.539 1.00 55.94 101 SER A O 1
#

Radius of gyration: 13.14 Å; chains: 1; bounding box: 26×31×41 Å

Secondary structure (DSSP, 8-state):
-HHHHHHHHHHHHHHHHHHHHHT-HHHHHHHHHHHHHH-TT-HHHHHHHHHHHHHHHHHH---HHHHHHHHHHHHHHHHH-TT-HHHHHHHHHHHHHHH--

Foldseek 3Di:
DVVVLVVVLVVLLVVLVVCVVVVVLVSSLVSLVVSCVSPVLDLSSLLSNLVSLLVVCVPPNDDPVSLVSNVVSLVSNCVNPVPPPSSCVSVVSSVCRVVVD

Sequence (101 aa):
AVKDIRQEIASMNNHGVRRIREGDLDAAISIFGQAADAMPGNTTINLNAARAMILKMERHGLDKAMSLQVRDYIAQIKRLAPDDHRLHWVTEHFQKLVLGS

pLDDT: mean 95.1, std 7.18, range [55.94, 98.75]